Protein AF-A0A0C9Z713-F1 (afdb_monomer)

Secondary structure (DSSP, 8-state):
-EEE--GGGGT-TTSPP---EEE-TTS-TTSEEEEP-S-TTEEEEEEE-SS-EEEEEEE---SS--HHHHHHHHHHHH-

pLDDT: mean 92.67, std 5.36, range [61.31, 97.94]

Nearest PDB structures (foldseek):
  5i5l-assembly1_A-2  TM=4.816E-01  e=1.796E+00  Agrobacterium fabrum str. C58
  2ve7-assembly2_D  TM=5.670E-01  e=3.842E+00  Homo sapiens
  6wxn-assembly4_C  TM=3.958E-01  e=1.308E+00  Homo sapiens
  8co5-assembly1_A-2  TM=4.619E-01  e=1.914E+00  Agrobacterium fabrum str. C58
  5y5t-assembly1_A  TM=4.624E-01  e=3.606E+00  Homo sapiens

Foldseek 3Di:
DDKDFAPCCVVPVVDDAPDIDDDDPVDDPVQKDWDHFPDSQWTWMWGHDPVDIDIDIRGDDPVPDCVNVVSVVVVVVVD

Mean predicted aligned error: 3.54 Å

Organism: NCBI:txid930992

InterPro domains:
  IPR036691 Endonuclease/exonuclease/phosphatase superfamily [G3DSA:3.60.10.10] (1-79)

Sequence (79 aa):
WHTLCPTQHYTHPEQKNHAIMLVSTSLNTNDWKQLPFPSSDVVVIQLSSPFRKCTIFNIYNDGKKQDTIHALKTFLTAN

Structure (mmCIF, N/CA/C/O backbone):
data_AF-A0A0C9Z713-F1
#
_entry.id   AF-A0A0C9Z713-F1
#
loop_
_atom_site.group_PDB
_atom_site.id
_atom_site.type_symbol
_atom_site.label_atom_id
_atom_site.label_alt_id
_atom_site.label_comp_id
_atom_site.label_asym_id
_atom_site.label_entity_id
_atom_site.label_seq_id
_atom_site.pdbx_PDB_ins_code
_atom_site.Cartn_x
_atom_site.Cartn_y
_atom_site.Cartn_z
_atom_site.occupancy
_atom_site.B_iso_or_equiv
_atom_site.auth_seq_id
_atom_site.auth_comp_id
_atom_site.auth_asym_id
_atom_site.auth_atom_id
_atom_site.pdbx_PDB_model_num
ATOM 1 N N . TRP A 1 1 ? -15.091 -6.838 -0.581 1.00 95.25 1 TRP A N 1
ATOM 2 C CA . TRP A 1 1 ? -13.695 -6.360 -0.613 1.00 95.25 1 TRP A CA 1
ATOM 3 C C . TRP A 1 1 ? -13.590 -5.153 -1.530 1.00 95.25 1 TRP A C 1
ATOM 5 O O . TRP A 1 1 ? -14.176 -5.186 -2.604 1.00 95.25 1 TRP A O 1
ATOM 15 N N . HIS A 1 2 ? -12.870 -4.114 -1.112 1.00 96.69 2 HIS A N 1
ATOM 16 C CA . HIS A 1 2 ? -12.392 -3.029 -1.966 1.00 96.69 2 HIS A CA 1
ATOM 17 C C . HIS A 1 2 ? -10.990 -3.388 -2.460 1.00 96.69 2 HIS A C 1
ATOM 19 O O . HIS A 1 2 ? -10.104 -3.652 -1.646 1.00 96.69 2 HIS A O 1
ATOM 25 N N . THR A 1 3 ? -10.794 -3.416 -3.775 1.00 96.62 3 THR A N 1
ATOM 26 C CA . THR A 1 3 ? -9.493 -3.720 -4.379 1.00 96.62 3 THR A CA 1
ATOM 27 C C . THR A 1 3 ? -8.731 -2.432 -4.629 1.00 96.62 3 THR A C 1
ATOM 29 O O . THR A 1 3 ? -9.219 -1.545 -5.323 1.00 96.62 3 THR A O 1
ATOM 32 N N . LEU A 1 4 ? -7.526 -2.344 -4.077 1.00 97.06 4 LEU A N 1
ATOM 33 C CA . LEU A 1 4 ? -6.624 -1.220 -4.257 1.00 97.06 4 LEU A CA 1
ATOM 34 C C . LEU A 1 4 ? -5.418 -1.657 -5.081 1.00 97.06 4 LEU A C 1
ATOM 36 O O . LEU A 1 4 ? -4.661 -2.547 -4.682 1.00 97.06 4 LEU A O 1
ATOM 40 N N . CYS A 1 5 ? -5.237 -0.988 -6.213 1.00 96.19 5 CYS A N 1
ATOM 41 C CA . CYS A 1 5 ? -4.007 -1.021 -6.991 1.00 96.19 5 CYS A CA 1
ATOM 42 C C . CYS A 1 5 ? -3.053 0.081 -6.504 1.00 96.19 5 CYS A C 1
ATOM 44 O O . CYS A 1 5 ? -3.511 1.044 -5.883 1.00 96.19 5 CYS A O 1
ATOM 46 N N . PRO A 1 6 ? -1.747 -0.008 -6.798 1.00 96.31 6 PRO A N 1
ATOM 47 C CA . PRO A 1 6 ? -0.803 1.078 -6.563 1.00 96.31 6 PRO A CA 1
ATOM 48 C C . PRO A 1 6 ? -1.318 2.371 -7.188 1.00 96.31 6 PRO A C 1
ATOM 50 O O . PRO A 1 6 ? -1.928 2.342 -8.255 1.00 96.31 6 PRO A O 1
ATOM 53 N N . THR A 1 7 ? -1.071 3.524 -6.568 1.00 94.94 7 THR A N 1
ATOM 54 C CA . THR A 1 7 ? -1.592 4.795 -7.105 1.00 94.94 7 THR A CA 1
ATOM 55 C C . THR A 1 7 ? -1.041 5.117 -8.494 1.00 94.94 7 THR A C 1
ATOM 57 O O . THR A 1 7 ? -1.718 5.776 -9.279 1.00 94.94 7 THR A O 1
ATOM 60 N N . GLN A 1 8 ? 0.154 4.610 -8.825 1.00 91.56 8 GLN A N 1
ATOM 61 C CA . GLN A 1 8 ? 0.728 4.712 -10.168 1.00 91.56 8 GLN A CA 1
ATOM 62 C C . GLN A 1 8 ? -0.080 3.977 -11.238 1.00 91.56 8 GLN A C 1
ATOM 64 O O . GLN A 1 8 ? -0.034 4.397 -12.385 1.00 91.56 8 GLN A O 1
ATOM 69 N N . HIS A 1 9 ? -0.872 2.963 -10.886 1.00 90.56 9 HIS A N 1
ATOM 70 C CA . HIS A 1 9 ? -1.711 2.247 -11.847 1.00 90.56 9 HIS A CA 1
ATOM 71 C C . HIS A 1 9 ? -2.630 3.187 -12.640 1.00 90.56 9 HIS A C 1
ATOM 73 O O . HIS A 1 9 ? -2.841 2.999 -13.833 1.00 90.56 9 HIS A O 1
ATOM 79 N N . TYR A 1 10 ? -3.151 4.222 -11.977 1.00 86.31 10 TYR A N 1
ATOM 80 C CA . TYR A 1 10 ? -4.087 5.171 -12.579 1.00 86.31 10 TYR A CA 1
ATOM 81 C C . TYR A 1 10 ? -3.399 6.265 -13.403 1.00 86.31 10 TYR A C 1
ATOM 83 O O . TYR A 1 10 ? -4.064 6.951 -14.173 1.00 86.31 10 TYR A O 1
ATOM 91 N N . THR A 1 11 ? -2.087 6.452 -13.236 1.00 87.81 11 THR A N 1
ATOM 92 C CA . THR A 1 11 ? -1.304 7.475 -13.948 1.00 87.81 11 THR A CA 1
ATOM 93 C C . THR A 1 11 ? -0.354 6.886 -14.991 1.00 87.81 11 THR A C 1
ATOM 95 O O . THR A 1 11 ? 0.019 7.583 -15.927 1.00 87.81 11 THR A O 1
ATOM 98 N N . HIS A 1 12 ? 0.008 5.609 -14.857 1.00 88.69 12 HIS A N 1
ATOM 99 C CA . HIS A 1 12 ? 0.929 4.868 -15.716 1.00 88.69 12 HIS A CA 1
ATOM 100 C C . HIS A 1 12 ? 0.338 3.476 -16.017 1.00 88.69 12 HIS A C 1
ATOM 102 O O . HIS A 1 12 ? 0.860 2.470 -15.536 1.00 88.69 12 HIS A O 1
ATOM 108 N N . PRO A 1 13 ? -0.764 3.389 -16.788 1.00 83.31 13 PRO A N 1
ATOM 109 C CA . PRO A 1 13 ? -1.479 2.127 -17.016 1.00 83.31 13 PRO A CA 1
ATOM 110 C C . PRO A 1 13 ? -0.637 1.072 -17.751 1.00 83.31 13 PRO A C 1
ATOM 112 O O . PRO A 1 13 ? -0.884 -0.122 -17.604 1.00 83.31 13 PRO A O 1
ATOM 115 N N . GLU A 1 14 ? 0.386 1.507 -18.492 1.00 87.88 14 GLU A N 1
ATOM 116 C CA . GLU A 1 14 ? 1.351 0.641 -19.181 1.00 87.88 14 GLU A CA 1
ATOM 117 C C . GLU A 1 14 ? 2.289 -0.097 -18.206 1.00 87.88 14 GLU A C 1
ATOM 119 O O . GLU A 1 14 ? 2.909 -1.104 -18.556 1.00 87.88 14 GLU A O 1
ATOM 124 N N . GLN A 1 15 ? 2.433 0.408 -16.975 1.00 85.56 15 GLN A N 1
ATOM 125 C CA . GLN A 1 15 ? 3.302 -0.184 -15.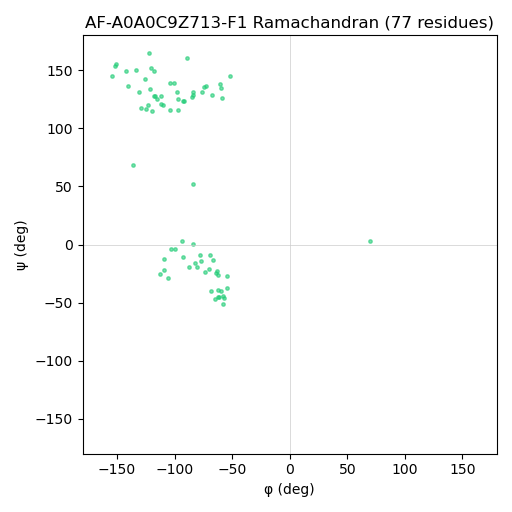969 1.00 85.56 15 GLN A CA 1
ATOM 126 C C . GLN A 1 15 ? 2.578 -1.322 -15.245 1.00 85.56 15 GLN A C 1
ATOM 128 O O . GLN A 1 15 ? 1.472 -1.179 -14.723 1.00 85.56 15 GLN A O 1
ATOM 133 N N . LYS A 1 16 ? 3.230 -2.484 -15.192 1.00 88.56 16 LYS A N 1
ATOM 134 C CA . LYS A 1 16 ? 2.683 -3.662 -14.521 1.00 88.56 16 LYS A CA 1
ATOM 135 C C . LYS A 1 16 ? 2.605 -3.437 -13.006 1.00 88.56 16 LYS A C 1
ATOM 137 O O . LYS A 1 16 ? 3.607 -3.124 -12.369 1.00 88.56 16 LYS A O 1
ATOM 142 N N . ASN A 1 17 ? 1.432 -3.697 -12.428 1.00 89.06 17 ASN A N 1
ATOM 143 C CA . ASN A 1 17 ? 1.259 -3.773 -10.978 1.00 89.06 17 ASN A CA 1
ATOM 144 C C . ASN A 1 17 ? 1.816 -5.099 -10.450 1.00 89.06 17 ASN A C 1
ATOM 146 O O . ASN A 1 17 ? 1.456 -6.166 -10.957 1.00 89.06 17 ASN A O 1
ATOM 150 N N . HIS A 1 18 ? 2.635 -5.049 -9.401 1.00 90.69 18 HIS A N 1
ATOM 151 C CA . HIS A 1 18 ? 3.135 -6.254 -8.724 1.00 90.69 18 HIS A CA 1
ATOM 152 C C . HIS A 1 18 ? 2.534 -6.463 -7.330 1.00 90.69 18 HIS A C 1
ATOM 154 O O . HIS A 1 18 ? 2.641 -7.553 -6.772 1.00 90.69 18 HIS A O 1
ATOM 160 N N . ALA A 1 19 ? 1.854 -5.450 -6.790 1.00 93.56 19 ALA A N 1
ATOM 161 C CA . ALA A 1 19 ? 1.126 -5.531 -5.531 1.00 93.56 19 ALA A CA 1
ATOM 162 C C . ALA A 1 19 ? -0.330 -5.091 -5.718 1.00 93.56 19 ALA A C 1
ATOM 164 O O . ALA A 1 19 ? -0.610 -4.139 -6.439 1.00 93.56 19 ALA A O 1
ATOM 165 N N . ILE A 1 20 ? -1.252 -5.763 -5.029 1.00 96.19 20 ILE A N 1
ATOM 166 C CA . ILE A 1 20 ? -2.642 -5.326 -4.837 1.00 96.19 20 ILE A CA 1
ATOM 167 C C . ILE A 1 20 ? -3.009 -5.501 -3.365 1.00 96.19 20 ILE A C 1
ATOM 169 O O . ILE A 1 20 ? -2.486 -6.395 -2.702 1.00 96.19 20 ILE A O 1
ATOM 173 N N . MET A 1 21 ? -3.902 -4.668 -2.837 1.00 97.81 21 MET A N 1
ATOM 174 C CA . MET A 1 21 ? -4.421 -4.804 -1.474 1.00 97.81 21 MET A CA 1
ATOM 175 C C . MET A 1 21 ? -5.940 -4.949 -1.506 1.00 97.81 21 MET A C 1
ATOM 177 O O . MET A 1 21 ? -6.626 -4.194 -2.188 1.00 97.81 21 MET A O 1
ATOM 181 N N . LEU A 1 22 ? -6.466 -5.910 -0.749 1.00 97.94 22 LEU A N 1
ATOM 182 C CA . LEU A 1 22 ? -7.901 -6.095 -0.562 1.00 97.94 22 LEU A CA 1
ATOM 183 C C . LEU A 1 22 ? -8.282 -5.579 0.824 1.00 97.94 22 LEU A C 1
ATOM 185 O O . LEU A 1 22 ? -7.853 -6.129 1.835 1.00 97.94 22 LEU A O 1
ATOM 189 N N . VAL A 1 23 ? -9.099 -4.531 0.875 1.00 97.44 23 VAL A N 1
ATOM 190 C CA . VAL A 1 23 ? -9.638 -3.989 2.127 1.00 97.44 23 VAL A CA 1
ATOM 191 C C . VAL A 1 23 ? -11.043 -4.541 2.336 1.00 97.44 23 VAL A C 1
ATOM 193 O O . VAL A 1 23 ? -11.861 -4.555 1.412 1.00 97.44 23 VAL A O 1
ATOM 196 N N . SER A 1 24 ? -11.338 -5.060 3.528 1.00 97.56 24 SER A N 1
ATOM 197 C CA . SER A 1 24 ? -12.669 -5.609 3.811 1.00 97.56 24 SER A CA 1
ATOM 198 C C . SER A 1 24 ? -13.737 -4.527 3.655 1.00 97.56 24 SER A C 1
ATOM 200 O O . SER A 1 24 ? -13.563 -3.410 4.130 1.00 97.56 24 SER A O 1
ATOM 202 N N . THR A 1 25 ? -14.873 -4.873 3.048 1.00 97.06 25 THR A N 1
ATOM 203 C CA . THR A 1 25 ? -16.057 -3.992 2.978 1.00 97.06 25 THR A CA 1
ATOM 204 C C . THR A 1 25 ? -16.733 -3.808 4.338 1.00 97.06 25 THR A C 1
ATOM 206 O O . THR A 1 25 ? -17.620 -2.976 4.467 1.00 97.06 25 THR A O 1
ATOM 209 N N . SER A 1 26 ? -16.328 -4.575 5.357 1.00 96.69 26 SER A N 1
ATOM 210 C CA . SER A 1 26 ? -16.748 -4.355 6.744 1.00 96.69 26 SER A CA 1
ATOM 211 C C . SER A 1 26 ? -16.022 -3.185 7.417 1.00 96.69 26 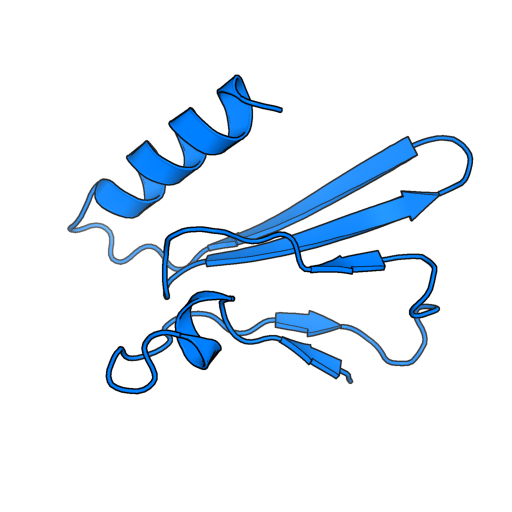SER A C 1
ATOM 213 O O . SER A 1 26 ? -16.436 -2.765 8.493 1.00 96.69 26 SER A O 1
ATOM 215 N N . LEU A 1 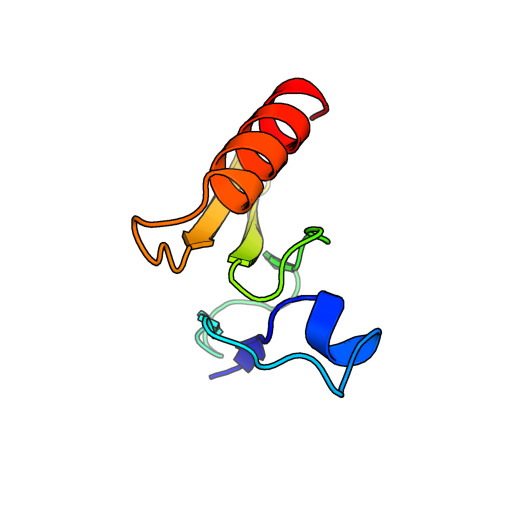27 ? -14.926 -2.686 6.833 1.00 94.31 27 LEU A N 1
ATOM 216 C CA . LEU A 1 27 ? -14.242 -1.490 7.317 1.00 94.31 27 LEU A CA 1
ATOM 217 C C . LEU A 1 27 ? -14.921 -0.256 6.730 1.00 94.31 27 LEU A C 1
ATOM 219 O O . LEU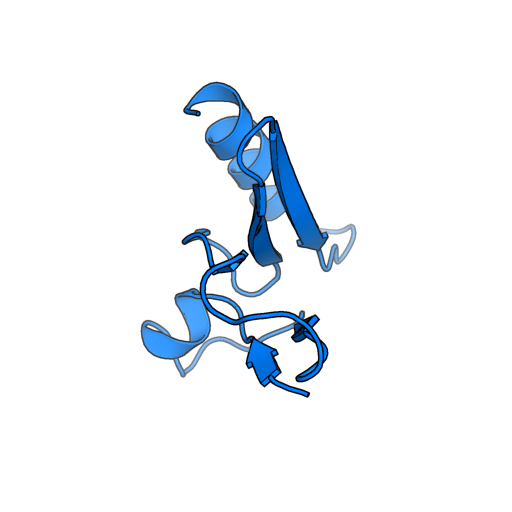 A 1 27 ? -15.057 -0.138 5.512 1.00 94.31 27 LEU A O 1
ATOM 223 N N . ASN A 1 28 ? -15.309 0.673 7.599 1.00 94.38 28 ASN A N 1
ATOM 224 C CA . ASN A 1 28 ? -15.890 1.944 7.192 1.00 94.38 28 ASN A CA 1
ATOM 225 C C . ASN A 1 28 ? -14.905 2.699 6.289 1.00 94.38 28 ASN A C 1
ATOM 227 O O . ASN A 1 28 ? -13.757 2.931 6.662 1.00 94.38 28 ASN A O 1
ATOM 231 N N . THR A 1 29 ? -15.356 3.094 5.101 1.00 93.94 29 THR A N 1
ATOM 232 C CA . THR A 1 29 ? -14.535 3.803 4.109 1.00 93.94 29 THR A CA 1
ATOM 233 C C . THR A 1 29 ? -14.116 5.200 4.558 1.00 93.94 29 THR A C 1
ATOM 235 O O . THR A 1 29 ? -13.225 5.781 3.953 1.00 93.94 29 THR A O 1
ATOM 238 N N . ASN A 1 30 ? -14.724 5.740 5.618 1.00 94.19 30 ASN A N 1
ATOM 239 C CA . ASN A 1 30 ? -14.282 6.984 6.252 1.00 94.19 30 ASN A CA 1
ATOM 240 C C . ASN A 1 30 ? -13.090 6.779 7.202 1.00 94.19 30 ASN A C 1
ATOM 242 O O . ASN A 1 30 ? -12.375 7.734 7.502 1.00 94.19 30 ASN A O 1
ATOM 246 N N . ASP A 1 31 ? -12.851 5.543 7.646 1.00 95.31 31 ASP A N 1
ATOM 247 C CA . ASP A 1 31 ? -11.815 5.215 8.632 1.00 95.31 31 ASP A CA 1
ATOM 248 C C . ASP A 1 31 ? -10.498 4.804 7.967 1.00 95.31 31 ASP A C 1
ATOM 250 O O . ASP A 1 31 ? -9.535 4.444 8.644 1.00 95.31 31 ASP A O 1
ATOM 254 N N . TRP A 1 32 ? -10.412 4.851 6.637 1.00 96.69 32 TRP A N 1
ATOM 255 C CA . TRP A 1 32 ? -9.170 4.603 5.925 1.00 96.69 32 TRP A CA 1
ATOM 256 C C . TRP A 1 32 ? -9.097 5.357 4.606 1.00 96.69 32 TRP A C 1
ATOM 258 O O . TRP A 1 32 ? -10.100 5.684 3.983 1.00 96.69 32 TRP A O 1
ATOM 268 N N . LYS A 1 33 ? -7.872 5.614 4.157 1.00 97.00 33 LYS A N 1
ATOM 269 C CA . LYS A 1 33 ? -7.608 6.171 2.830 1.00 97.00 33 LYS A CA 1
ATOM 270 C C . LYS A 1 33 ? -6.360 5.562 2.225 1.00 97.00 33 LYS A C 1
ATOM 272 O O . LYS A 1 33 ? -5.423 5.227 2.948 1.00 97.00 33 LYS A O 1
ATOM 277 N N . GLN A 1 34 ? -6.329 5.463 0.903 1.00 97.19 34 GLN A N 1
ATOM 278 C CA . GLN A 1 34 ? -5.097 5.168 0.185 1.00 97.19 34 GLN A CA 1
ATOM 279 C C . GLN A 1 34 ? -4.183 6.399 0.203 1.00 97.19 34 GLN A C 1
ATOM 281 O O . GLN A 1 34 ? -4.648 7.524 0.011 1.00 97.19 34 GLN A O 1
ATOM 286 N N . LEU A 1 35 ? -2.888 6.195 0.443 1.00 96.44 35 LEU A N 1
ATOM 287 C CA . LEU A 1 35 ? -1.880 7.245 0.322 1.00 96.44 35 LEU A CA 1
ATOM 288 C C . LEU A 1 35 ? -1.139 7.106 -1.017 1.00 96.44 35 LEU A C 1
ATOM 290 O O . LEU A 1 35 ? -0.812 5.980 -1.405 1.00 96.44 35 LEU A O 1
ATOM 294 N N . PRO A 1 36 ? -0.849 8.219 -1.719 1.00 95.44 36 PRO A N 1
ATOM 295 C CA . PRO A 1 36 ? -0.001 8.193 -2.903 1.00 95.44 36 PRO A CA 1
ATOM 296 C C . PRO A 1 36 ? 1.395 7.663 -2.585 1.00 95.44 36 PRO A C 1
ATOM 298 O O . PRO A 1 36 ? 2.019 8.087 -1.613 1.00 95.44 36 PRO A O 1
ATOM 301 N N . PHE A 1 37 ? 1.895 6.768 -3.434 1.00 94.62 37 PHE A N 1
ATOM 302 C CA . PHE A 1 37 ? 3.262 6.265 -3.355 1.00 94.62 37 PHE A CA 1
ATOM 303 C C . PHE A 1 37 ? 3.862 6.117 -4.765 1.00 94.62 37 PHE A C 1
ATOM 305 O O . PHE A 1 37 ? 3.172 5.631 -5.668 1.00 94.62 37 PHE A O 1
ATOM 312 N N . PRO A 1 38 ? 5.124 6.529 -4.994 1.00 93.50 38 PRO A N 1
ATOM 313 C CA .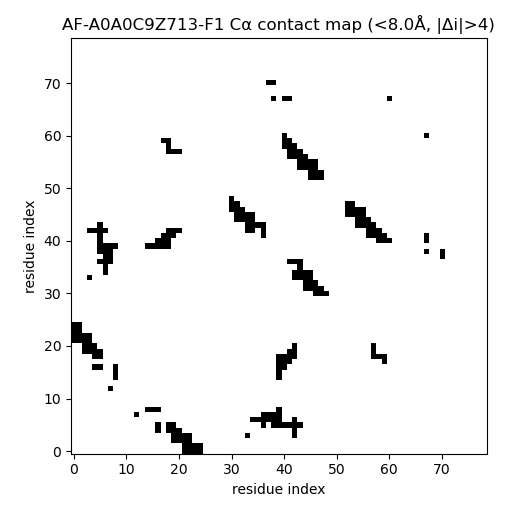 PRO A 1 38 ? 5.734 6.549 -6.324 1.00 93.50 38 PRO A CA 1
ATOM 314 C C . PRO A 1 38 ? 6.316 5.179 -6.725 1.00 93.50 38 PRO A C 1
ATOM 316 O O . PRO A 1 38 ? 7.485 5.077 -7.082 1.00 93.50 38 PRO A O 1
ATOM 319 N N . SER A 1 39 ? 5.524 4.107 -6.637 1.00 92.88 39 SER A N 1
ATOM 320 C CA . SER A 1 39 ? 5.913 2.770 -7.111 1.00 92.88 39 SER A CA 1
ATOM 321 C C . SER A 1 39 ? 4.689 1.920 -7.462 1.00 92.88 39 SER A C 1
ATOM 323 O O . SER A 1 39 ? 3.668 1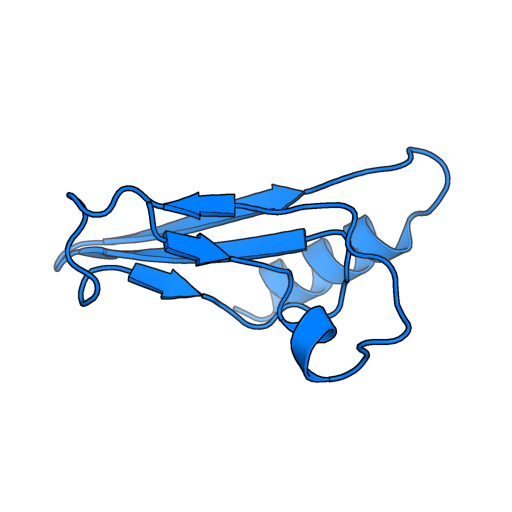.991 -6.779 1.00 92.88 39 SER A O 1
ATOM 325 N N . SER A 1 40 ? 4.816 1.078 -8.492 1.00 93.06 40 SER A N 1
ATOM 326 C CA . SER A 1 40 ? 3.826 0.057 -8.884 1.00 93.06 40 SER A CA 1
ATOM 327 C C . SER A 1 40 ? 3.976 -1.254 -8.094 1.00 93.06 40 SER A C 1
ATOM 329 O O . SER A 1 40 ? 3.211 -2.204 -8.274 1.00 93.06 40 SER A O 1
ATOM 331 N N . ASP A 1 41 ? 4.948 -1.296 -7.183 1.00 94.19 41 ASP A N 1
ATOM 332 C CA . ASP A 1 41 ? 5.211 -2.416 -6.281 1.00 94.19 41 ASP A CA 1
ATOM 333 C C . ASP A 1 41 ? 4.632 -2.184 -4.877 1.00 94.19 41 ASP A C 1
ATOM 335 O O . ASP A 1 41 ? 4.732 -3.057 -4.016 1.00 94.19 41 ASP A O 1
ATOM 339 N N . VAL A 1 42 ? 4.041 -1.012 -4.612 1.00 95.94 42 VAL A N 1
ATOM 340 C CA . VAL A 1 42 ? 3.606 -0.625 -3.265 1.00 95.94 42 VAL A CA 1
ATOM 341 C C . VAL A 1 42 ? 2.174 -0.105 -3.267 1.00 95.94 42 VAL A C 1
ATOM 343 O O . VAL A 1 42 ? 1.813 0.800 -4.017 1.00 95.94 42 VAL A O 1
ATOM 346 N N . VAL A 1 43 ? 1.366 -0.634 -2.350 1.00 97.88 43 VAL A N 1
ATOM 347 C CA . VAL A 1 43 ? 0.057 -0.077 -1.994 1.00 97.88 43 VAL A CA 1
ATOM 348 C C . VAL A 1 43 ? 0.110 0.385 -0.545 1.00 97.88 43 VAL A C 1
ATOM 350 O O . VAL A 1 43 ? 0.447 -0.397 0.343 1.00 97.88 43 VAL A O 1
ATOM 353 N N . VAL A 1 44 ? -0.235 1.649 -0.299 1.00 97.81 44 VAL A N 1
ATOM 354 C CA . VAL A 1 44 ? -0.222 2.244 1.043 1.00 97.81 44 VAL A CA 1
ATOM 355 C C . VAL A 1 44 ? -1.631 2.651 1.433 1.00 97.81 44 VAL A C 1
ATOM 357 O O . VAL A 1 44 ? -2.281 3.394 0.700 1.00 97.81 44 VAL A O 1
ATOM 360 N N . ILE A 1 45 ? -2.087 2.216 2.604 1.00 97.88 45 ILE A N 1
ATOM 361 C CA . ILE A 1 45 ? -3.293 2.758 3.232 1.00 97.88 45 ILE A CA 1
ATOM 362 C C . ILE A 1 45 ? -2.960 3.342 4.595 1.00 97.88 45 ILE A C 1
ATOM 364 O O . ILE A 1 45 ? -2.043 2.892 5.275 1.00 97.88 45 ILE A O 1
ATOM 368 N N . GLN A 1 46 ? -3.736 4.329 5.015 1.00 97.25 46 GLN A N 1
ATOM 369 C CA . GLN A 1 46 ? -3.723 4.833 6.375 1.00 97.25 46 GLN A CA 1
ATOM 370 C C . GLN A 1 46 ? -5.100 4.641 6.983 1.00 97.25 46 GLN 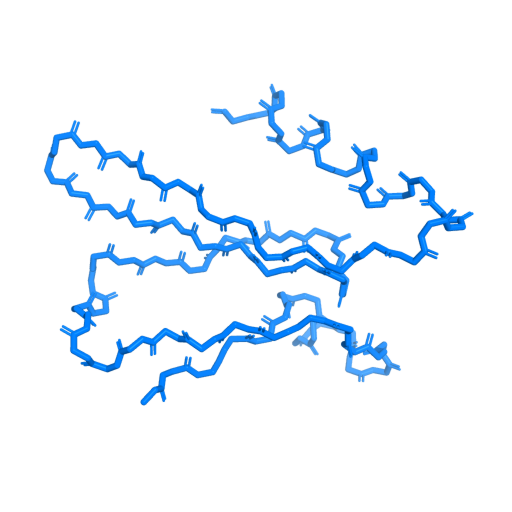A C 1
ATOM 372 O O . GLN A 1 46 ? -6.064 5.263 6.541 1.00 97.25 46 GLN A O 1
ATOM 377 N N . LEU A 1 47 ? -5.163 3.800 8.009 1.00 96.19 47 LEU A N 1
ATOM 378 C CA . LEU A 1 47 ? -6.296 3.713 8.910 1.00 96.19 47 LEU A CA 1
ATOM 379 C C . LEU A 1 47 ? -6.268 4.928 9.839 1.00 96.19 47 LEU A C 1
ATOM 381 O O . LEU A 1 47 ? -5.216 5.299 10.371 1.00 96.19 47 LEU A O 1
ATOM 385 N N . SER A 1 48 ? -7.424 5.539 10.037 1.00 94.38 48 SER A N 1
ATOM 386 C CA . SER A 1 48 ? -7.630 6.675 10.921 1.00 94.38 48 SER A CA 1
ATOM 387 C C . SER A 1 48 ? -8.615 6.275 12.007 1.00 94.38 48 SER A C 1
ATOM 389 O O . SER A 1 48 ? -9.698 5.779 11.733 1.00 94.38 48 SER A O 1
ATOM 391 N N . SER A 1 49 ? -8.226 6.508 13.253 1.00 85.00 49 SER A N 1
ATOM 392 C CA . SER A 1 49 ? -9.123 6.487 14.404 1.00 85.00 49 SER A CA 1
ATOM 393 C C . SER A 1 49 ? -9.047 7.850 15.096 1.00 85.00 49 SER A C 1
ATOM 395 O O . SER A 1 49 ? -8.076 8.582 14.870 1.00 85.00 49 SER A O 1
ATOM 397 N N . PRO A 1 50 ? -9.994 8.191 15.986 1.00 86.12 50 PRO A N 1
ATOM 398 C CA . PRO A 1 50 ? -9.940 9.444 16.740 1.00 86.12 50 PRO A CA 1
ATOM 399 C C . PRO A 1 50 ? -8.630 9.651 17.515 1.00 86.12 50 PRO A C 1
ATOM 401 O O . PRO A 1 50 ? -8.226 10.783 17.756 1.00 86.12 50 PRO A O 1
ATOM 404 N N . PHE A 1 51 ? -7.951 8.565 17.896 1.00 83.25 51 PHE A N 1
ATOM 405 C CA . PHE A 1 51 ? -6.788 8.620 18.782 1.00 83.25 51 PHE A CA 1
ATOM 406 C C . PHE A 1 51 ? -5.458 8.405 18.064 1.00 83.25 51 PHE A C 1
ATOM 408 O O . PHE A 1 51 ? -4.425 8.879 18.536 1.00 83.25 51 PHE A O 1
ATOM 415 N N . ARG A 1 52 ? -5.447 7.647 16.960 1.00 90.44 52 ARG A N 1
ATOM 416 C CA . ARG A 1 52 ? -4.219 7.249 16.258 1.00 90.44 52 ARG A CA 1
ATOM 417 C C . ARG A 1 52 ? -4.443 7.029 14.772 1.00 90.44 52 ARG A C 1
ATOM 419 O O . ARG A 1 52 ? -5.519 6.616 14.339 1.00 90.44 52 ARG A O 1
ATOM 426 N N . LYS A 1 53 ? -3.363 7.221 14.018 1.00 94.06 53 LYS A N 1
ATOM 427 C CA . LYS A 1 53 ? -3.239 6.803 12.623 1.00 94.06 53 LYS A CA 1
ATOM 428 C C . LYS A 1 53 ? -2.360 5.560 12.554 1.00 94.06 53 LYS A C 1
ATOM 430 O O . LYS A 1 53 ? -1.348 5.485 13.248 1.00 94.06 53 LYS A O 1
ATOM 435 N N . CYS A 1 54 ? -2.742 4.601 11.722 1.00 94.56 54 CYS A N 1
ATOM 436 C CA . CYS A 1 54 ? -1.945 3.416 11.430 1.00 94.56 54 CYS A CA 1
ATOM 437 C C . CYS A 1 54 ? -1.742 3.335 9.920 1.00 94.56 54 CYS A C 1
ATOM 439 O O . CYS A 1 54 ? -2.710 3.209 9.174 1.00 94.56 54 CYS A O 1
ATOM 441 N N . THR A 1 55 ? -0.495 3.439 9.467 1.00 96.56 55 THR A N 1
ATOM 442 C CA . THR A 1 55 ? -0.158 3.326 8.045 1.00 96.56 55 THR A CA 1
ATOM 443 C C . THR A 1 55 ? 0.304 1.903 7.755 1.00 96.56 55 THR A C 1
ATOM 445 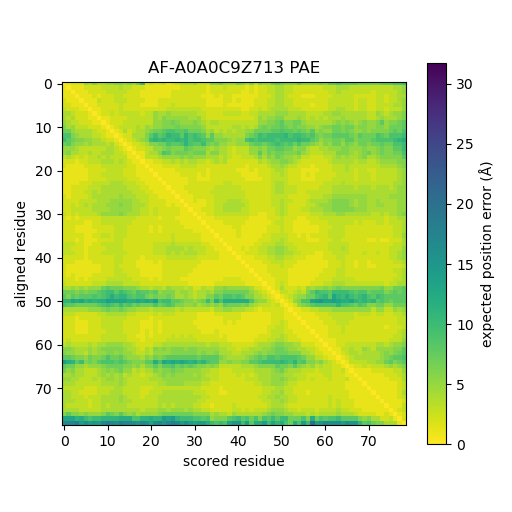O O . THR A 1 55 ? 1.222 1.404 8.401 1.00 96.56 55 THR A O 1
ATOM 448 N N . ILE A 1 56 ? -0.335 1.256 6.786 1.00 97.19 56 ILE A N 1
ATOM 449 C CA . ILE A 1 56 ? -0.043 -0.108 6.351 1.00 97.19 56 ILE A CA 1
ATOM 450 C C . ILE A 1 56 ? 0.532 -0.037 4.940 1.00 97.19 56 ILE A C 1
ATOM 452 O O . ILE A 1 56 ? -0.079 0.540 4.038 1.00 97.19 56 ILE A O 1
ATOM 456 N N . PHE A 1 57 ? 1.691 -0.661 4.755 1.00 97.38 57 PHE A N 1
ATOM 457 C CA . PHE A 1 57 ? 2.365 -0.786 3.469 1.00 97.38 57 PHE A CA 1
ATOM 458 C C . PHE A 1 57 ? 2.289 -2.243 3.017 1.00 97.38 57 PHE A C 1
ATOM 460 O O . PHE A 1 57 ? 2.791 -3.130 3.706 1.00 97.38 57 PHE A O 1
ATOM 467 N N . ASN A 1 58 ? 1.683 -2.494 1.859 1.00 97.38 58 ASN A N 1
ATOM 468 C CA . ASN A 1 58 ? 1.837 -3.757 1.149 1.00 97.38 58 ASN A CA 1
ATOM 469 C C . ASN A 1 58 ? 2.914 -3.575 0.083 1.00 97.38 58 ASN A C 1
ATOM 471 O O . ASN A 1 58 ? 2.740 -2.754 -0.818 1.00 97.38 58 ASN A O 1
ATOM 475 N N . ILE A 1 59 ? 4.025 -4.295 0.221 1.00 95.81 59 ILE A N 1
ATOM 476 C CA . ILE A 1 59 ? 5.239 -4.087 -0.567 1.00 95.81 59 ILE A CA 1
ATOM 477 C C . ILE A 1 59 ? 5.584 -5.389 -1.276 1.00 95.81 59 ILE A C 1
ATOM 479 O O . ILE A 1 59 ? 5.880 -6.397 -0.635 1.00 95.81 59 ILE A O 1
ATOM 483 N N . TYR A 1 60 ? 5.611 -5.339 -2.601 1.00 94.19 60 TYR A N 1
ATOM 484 C CA . TYR A 1 60 ? 6.328 -6.314 -3.401 1.00 94.19 60 TYR A CA 1
ATOM 485 C C . TYR A 1 60 ? 7.804 -5.903 -3.488 1.00 94.19 60 TYR A C 1
ATOM 487 O O . TYR A 1 60 ? 8.129 -4.751 -3.770 1.00 94.19 60 TYR A O 1
ATOM 495 N N . ASN A 1 61 ? 8.714 -6.838 -3.222 1.00 90.31 61 ASN A N 1
ATOM 496 C CA . ASN A 1 61 ? 10.152 -6.617 -3.341 1.00 90.31 61 ASN A CA 1
ATOM 497 C C . ASN A 1 61 ? 10.745 -7.743 -4.189 1.00 90.31 61 ASN A C 1
ATOM 499 O O . ASN A 1 61 ? 10.679 -8.909 -3.804 1.00 90.31 61 ASN A O 1
ATOM 503 N N . ASP A 1 62 ? 11.314 -7.388 -5.342 1.00 88.25 62 ASP A N 1
ATOM 504 C CA . ASP A 1 62 ? 11.926 -8.345 -6.267 1.00 88.25 62 ASP A CA 1
ATOM 505 C C . ASP A 1 62 ? 13.325 -8.813 -5.820 1.00 88.25 62 ASP A C 1
ATOM 507 O O . ASP A 1 62 ? 13.889 -9.730 -6.420 1.00 88.25 62 ASP A O 1
ATOM 511 N N . GLY A 1 63 ? 13.890 -8.185 -4.779 1.00 88.12 63 GLY A N 1
ATOM 512 C CA . GLY A 1 63 ? 15.221 -8.454 -4.234 1.00 88.12 63 GLY A CA 1
ATOM 513 C C . GLY A 1 63 ? 16.378 -8.035 -5.145 1.00 88.12 63 GLY A C 1
ATOM 514 O O . GLY A 1 63 ? 17.535 -8.284 -4.813 1.00 88.12 63 GLY A O 1
ATOM 515 N N . LYS A 1 64 ? 16.090 -7.417 -6.294 1.00 89.38 64 LYS A N 1
ATOM 516 C CA . LYS A 1 64 ? 17.066 -7.060 -7.334 1.00 89.38 64 LYS A CA 1
ATOM 517 C C . LYS A 1 64 ? 17.245 -5.556 -7.468 1.00 89.38 64 LYS A C 1
ATOM 519 O O . LYS A 1 64 ? 18.302 -5.114 -7.915 1.00 89.38 64 LYS A O 1
ATOM 524 N N . LYS A 1 65 ? 16.236 -4.773 -7.090 1.00 83.25 65 LYS A N 1
ATOM 525 C CA . LYS A 1 65 ? 16.251 -3.310 -7.159 1.00 83.25 65 LYS A CA 1
ATOM 526 C C . LYS A 1 65 ? 16.114 -2.693 -5.774 1.00 83.25 65 LYS A C 1
ATOM 528 O O . LYS A 1 65 ? 15.484 -3.248 -4.881 1.00 83.25 65 LYS A O 1
ATOM 533 N N . GLN A 1 66 ? 16.710 -1.516 -5.603 1.00 89.00 66 GLN A N 1
ATOM 534 C CA . GLN A 1 66 ? 16.655 -0.750 -4.351 1.00 89.00 66 GLN A CA 1
ATOM 535 C C . GLN A 1 66 ? 15.685 0.437 -4.421 1.00 89.00 66 GLN A C 1
ATOM 537 O O . GLN A 1 66 ? 15.466 1.099 -3.40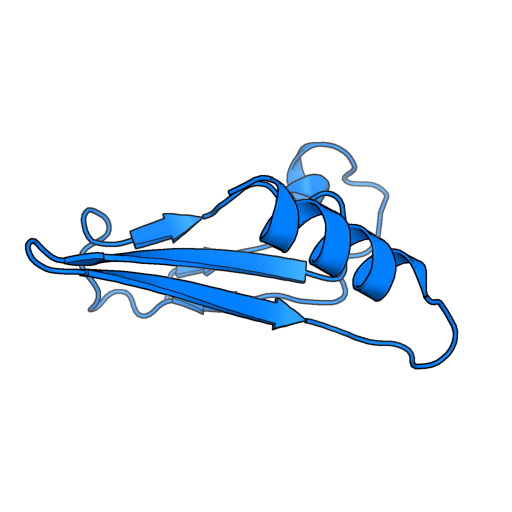9 1.00 89.00 66 GLN A O 1
ATOM 542 N N . ASP A 1 67 ? 15.073 0.689 -5.581 1.00 89.50 67 ASP A N 1
ATOM 543 C CA . ASP A 1 67 ? 14.228 1.863 -5.829 1.00 89.50 67 ASP A CA 1
ATOM 544 C C . ASP A 1 67 ? 13.068 1.952 -4.830 1.00 89.50 67 ASP A C 1
ATOM 546 O O . ASP A 1 67 ? 12.857 2.993 -4.208 1.00 89.50 67 ASP A O 1
ATOM 550 N N . THR A 1 68 ? 12.378 0.833 -4.585 1.00 90.62 68 THR A N 1
ATOM 551 C CA . THR A 1 68 ? 11.283 0.754 -3.607 1.00 90.62 68 THR A CA 1
ATOM 552 C C . THR A 1 68 ? 11.761 1.048 -2.184 1.00 90.62 68 THR A C 1
ATOM 554 O O . THR A 1 68 ? 11.086 1.762 -1.444 1.00 90.62 68 THR A O 1
ATOM 557 N N . ILE A 1 69 ? 12.949 0.569 -1.799 1.00 91.25 69 ILE A N 1
ATOM 558 C CA . ILE A 1 69 ? 13.538 0.840 -0.478 1.00 91.25 69 ILE A CA 1
ATOM 559 C C . ILE A 1 69 ? 13.930 2.314 -0.346 1.00 91.25 69 ILE A C 1
ATOM 561 O O . ILE A 1 69 ? 13.711 2.918 0.705 1.00 91.25 69 ILE A O 1
ATOM 565 N N . HIS A 1 70 ? 14.483 2.914 -1.401 1.00 92.44 70 HIS A N 1
ATOM 566 C CA . HIS A 1 70 ? 14.812 4.335 -1.417 1.00 92.44 70 HIS A CA 1
ATOM 567 C C . HIS A 1 70 ? 13.549 5.202 -1.316 1.00 92.44 70 HIS A C 1
ATOM 569 O O . HIS A 1 70 ? 13.480 6.084 -0.461 1.00 92.44 70 HIS A O 1
ATOM 575 N N . ALA A 1 71 ? 12.515 4.897 -2.106 1.00 93.00 71 ALA A N 1
ATOM 576 C CA . ALA A 1 71 ? 11.228 5.584 -2.050 1.00 93.00 71 ALA A CA 1
ATOM 577 C C . ALA A 1 71 ? 10.565 5.466 -0.666 1.00 93.00 71 ALA A C 1
ATOM 579 O O . ALA A 1 71 ? 10.033 6.451 -0.155 1.00 93.00 71 ALA A O 1
ATOM 580 N N . LEU A 1 72 ? 10.645 4.291 -0.025 1.00 93.56 72 LEU A N 1
ATOM 581 C CA . LEU A 1 72 ? 10.146 4.078 1.337 1.00 93.56 72 LEU A CA 1
ATOM 582 C C . LEU A 1 72 ? 10.878 4.958 2.352 1.00 93.56 72 LEU A C 1
ATOM 584 O O . LEU A 1 72 ? 10.227 5.594 3.177 1.00 93.56 72 LEU A O 1
ATOM 588 N N . LYS A 1 73 ? 12.213 5.034 2.280 1.00 94.12 73 LYS A N 1
ATOM 589 C CA . LYS A 1 73 ? 13.001 5.912 3.159 1.00 94.12 73 LYS A CA 1
ATOM 590 C C . LYS A 1 73 ? 12.563 7.365 3.016 1.00 94.12 73 LYS A C 1
ATOM 592 O O . LYS A 1 73 ? 12.230 7.982 4.021 1.00 94.12 73 LYS A O 1
ATOM 597 N N . THR A 1 74 ? 12.490 7.869 1.784 1.00 94.38 74 THR A N 1
ATOM 598 C CA . THR A 1 74 ? 12.048 9.243 1.510 1.00 94.38 74 THR A CA 1
ATOM 599 C C . THR A 1 74 ? 10.643 9.501 2.051 1.00 94.38 74 THR A C 1
ATOM 601 O O . THR A 1 74 ? 10.415 10.519 2.701 1.00 94.38 74 THR A O 1
ATOM 604 N N . PHE A 1 75 ? 9.709 8.566 1.845 1.00 93.31 75 PHE A N 1
ATOM 605 C CA . PHE A 1 75 ? 8.336 8.687 2.337 1.00 93.31 75 PHE A CA 1
ATOM 606 C C . PHE A 1 75 ? 8.266 8.784 3.868 1.00 93.31 75 PHE A C 1
ATOM 608 O O . PHE A 1 75 ? 7.544 9.632 4.390 1.00 93.31 75 PHE A O 1
ATOM 615 N N . LEU A 1 76 ? 9.021 7.936 4.576 1.00 91.81 76 LEU A N 1
ATOM 616 C CA . LEU A 1 76 ? 9.033 7.870 6.042 1.00 91.81 76 LEU A CA 1
ATOM 617 C C . LEU A 1 76 ? 9.753 9.048 6.704 1.00 91.81 76 LEU A C 1
ATOM 619 O O . LEU A 1 76 ? 9.492 9.330 7.864 1.00 91.81 76 LEU A O 1
ATOM 623 N N . THR A 1 77 ? 10.668 9.718 6.003 1.00 93.06 77 THR A N 1
ATOM 624 C CA . THR A 1 77 ? 11.337 10.921 6.526 1.00 93.06 77 THR A CA 1
ATOM 625 C C . THR A 1 77 ? 10.571 12.211 6.245 1.00 93.06 77 THR A C 1
ATOM 627 O O . THR A 1 77 ? 10.840 13.225 6.881 1.00 93.06 77 THR A O 1
ATOM 630 N N . ALA A 1 78 ? 9.661 12.198 5.269 1.00 84.44 78 ALA A N 1
ATOM 631 C CA . ALA A 1 78 ? 8.915 13.378 4.837 1.00 84.44 78 ALA A CA 1
ATOM 632 C C . ALA A 1 78 ? 7.560 13.564 5.551 1.00 84.44 78 ALA A C 1
ATOM 634 O O . ALA A 1 78 ? 6.943 14.614 5.382 1.00 84.44 78 ALA A O 1
ATOM 635 N N . ASN A 1 79 ? 7.087 12.566 6.308 1.00 61.31 79 ASN A N 1
ATOM 636 C CA . ASN A 1 79 ? 5.782 12.541 6.987 1.00 61.31 79 ASN A CA 1
ATOM 637 C C . ASN A 1 79 ? 5.925 12.139 8.454 1.00 61.31 79 ASN A C 1
ATOM 639 O O . ASN A 1 79 ? 5.024 12.512 9.239 1.00 61.31 79 ASN A O 1
#

Solvent-accessible surface area (backbone atoms only — not comparable to full-atom values): 4794 Å² total; per-residue (Å²): 103,47,82,40,63,13,56,36,44,84,78,39,72,90,52,75,72,68,27,74,44,76,43,58,71,86,52,61,73,88,36,42,46,77,48,87,44,103,37,38,30,32,32,38,36,34,39,51,53,101,87,49,74,48,77,47,76,48,72,52,77,87,85,80,72,59,64,68,60,52,53,49,51,55,54,68,75,75,108

Radius of gyration: 13.1 Å; Cα contacts (8 Å, |Δi|>4): 124; chains: 1; bounding box: 34×22×38 Å